Protein AF-A0A947ETS5-F1 (afdb_monomer_lite)

Foldseek 3Di:
DPDPPVVPPPPPPPPPPPPPPPV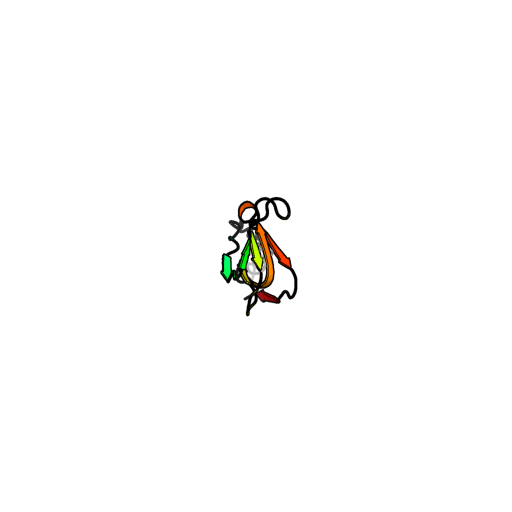PPQFAKAWPFFDDWDDDCVVQNQWIKGADDVAFTWIDGPQKIKTAGMWTANRVVSDIDGDHDIDMDHD

Sequence (91 aa):
MRTSIFTLSLCLLWSITYGQDSGQEGREINIVYGANFTKDEAKAPGASIFSKDARQVQFAHEGADLWCDVAIFYQKENRLQAIGNIRMKQG

pLDDT: mean 82.58, std 19.7, range [44.59, 98.19]

Secondary structure (DSSP, 8-state):
--SSSGGGSSTTS-------------PPPEEEE--EEE--TTTSTT-EEEE-SSS-EEEEETTEEEEESEEEEEGGGTEEEEESS-EEEE-

Radius of gyration: 24.38 Å; chains: 1; bounding box: 55×52×60 Å

Structure (mmCIF, N/CA/C/O backbone):
data_AF-A0A947ETS5-F1
#
_entry.id   AF-A0A947ETS5-F1
#
loop_
_atom_site.group_PDB
_atom_site.id
_atom_site.type_symbol
_atom_site.label_atom_id
_atom_site.label_alt_id
_atom_site.label_comp_id
_atom_site.label_asym_id
_atom_site.label_entity_id
_atom_site.label_seq_id
_atom_site.pdbx_PDB_ins_code
_atom_site.Cartn_x
_atom_site.Cartn_y
_atom_site.Cartn_z
_atom_site.occupancy
_atom_site.B_iso_or_equiv
_atom_site.auth_seq_id
_atom_site.auth_comp_id
_atom_site.auth_asym_id
_atom_site.auth_atom_id
_atom_site.pdbx_PDB_model_num
ATOM 1 N N . MET A 1 1 ? -41.270 35.207 49.279 1.00 50.28 1 MET A N 1
ATOM 2 C CA . MET A 1 1 ? -41.228 34.865 47.838 1.00 50.28 1 MET A CA 1
ATOM 3 C C . MET A 1 1 ? -40.366 35.884 47.094 1.00 50.28 1 MET A C 1
ATOM 5 O O . MET A 1 1 ? -40.908 36.788 46.475 1.00 50.28 1 MET A O 1
ATOM 9 N N . ARG A 1 2 ? -39.031 35.844 47.225 1.00 52.50 2 ARG A N 1
ATOM 10 C CA . ARG A 1 2 ? -38.165 36.814 46.522 1.00 52.50 2 ARG A CA 1
ATOM 11 C C . ARG A 1 2 ? -36.702 36.382 46.434 1.00 52.50 2 ARG A C 1
ATOM 13 O O . ARG A 1 2 ? -35.821 37.152 46.771 1.00 52.50 2 ARG A O 1
ATOM 20 N N . THR A 1 3 ? -36.442 35.147 46.026 1.00 44.94 3 THR A N 1
ATOM 21 C CA . THR A 1 3 ? -35.061 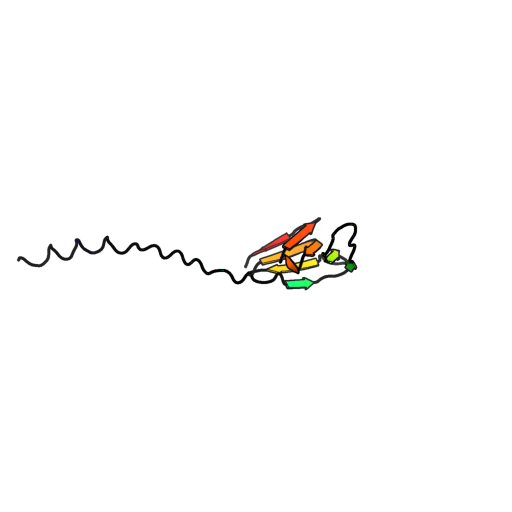34.691 45.757 1.00 44.94 3 THR A CA 1
ATOM 22 C C . THR A 1 3 ? -34.951 33.676 44.614 1.00 44.94 3 THR A C 1
ATOM 24 O O . THR A 1 3 ? -33.850 33.426 44.147 1.00 44.94 3 THR A O 1
ATOM 27 N N . SER A 1 4 ? -36.065 33.142 44.094 1.00 46.34 4 SER A N 1
ATOM 28 C CA . SER A 1 4 ? -36.040 32.020 43.135 1.00 46.34 4 SER A CA 1
ATOM 29 C C . SER A 1 4 ? -35.964 32.387 41.649 1.00 46.34 4 SER A C 1
ATOM 31 O O . SER A 1 4 ? -35.907 31.481 40.830 1.00 46.34 4 SER A O 1
ATOM 33 N N . ILE A 1 5 ? -35.986 33.670 41.269 1.00 51.28 5 ILE A N 1
ATOM 34 C CA . ILE A 1 5 ? -36.091 34.055 39.844 1.00 51.28 5 ILE A CA 1
ATOM 35 C C . ILE A 1 5 ? -34.727 34.442 39.239 1.00 51.28 5 ILE A C 1
ATOM 37 O O . ILE A 1 5 ? -34.548 34.370 38.029 1.00 51.28 5 ILE A O 1
ATOM 41 N N . PHE A 1 6 ? -33.719 34.766 40.058 1.00 44.59 6 PHE A N 1
ATOM 42 C CA . PHE A 1 6 ? -32.393 35.160 39.553 1.00 44.59 6 PHE A CA 1
ATOM 43 C C . PHE A 1 6 ? -31.458 33.989 39.221 1.00 44.59 6 PHE A C 1
ATOM 45 O O . PHE A 1 6 ? -30.446 34.184 38.554 1.00 44.59 6 PHE A O 1
ATOM 52 N N . THR A 1 7 ? -31.792 32.767 39.629 1.00 50.69 7 THR A N 1
ATOM 53 C CA . THR A 1 7 ? -30.937 31.586 39.440 1.00 50.69 7 THR A CA 1
ATOM 54 C C . THR A 1 7 ? -31.151 30.847 38.119 1.00 50.69 7 THR A C 1
ATOM 56 O O . THR A 1 7 ? -30.464 29.863 37.877 1.00 50.69 7 THR A O 1
ATOM 59 N N . LEU A 1 8 ? -32.055 31.309 37.244 1.00 48.19 8 LEU A N 1
ATOM 60 C CA . LEU A 1 8 ? -32.305 30.671 35.941 1.00 48.19 8 LEU A CA 1
ATOM 61 C C . LEU A 1 8 ? -31.622 31.385 34.756 1.00 48.19 8 LEU A C 1
ATOM 63 O O . LEU A 1 8 ? -31.639 30.876 33.642 1.00 48.19 8 LEU A O 1
ATOM 67 N N . SER A 1 9 ? -30.991 32.546 34.977 1.00 51.44 9 SER A N 1
ATOM 68 C CA . SER A 1 9 ? -30.401 33.355 33.895 1.00 51.44 9 SER A CA 1
ATOM 69 C C . SER A 1 9 ? -28.898 33.127 33.662 1.00 51.44 9 SER A C 1
ATOM 71 O O . SER A 1 9 ? -28.324 33.789 32.801 1.00 51.44 9 SER A O 1
ATOM 73 N N . LEU A 1 10 ? -28.243 32.218 34.396 1.00 49.50 10 LEU A N 1
ATOM 74 C CA . LEU A 1 10 ? -26.782 32.031 34.319 1.00 49.50 10 LEU A CA 1
ATOM 75 C C . LEU A 1 10 ? -26.338 30.735 33.609 1.00 49.50 10 LEU A C 1
ATOM 77 O O . LEU A 1 10 ? -25.146 30.510 33.434 1.00 49.50 10 LEU A O 1
ATOM 81 N N . CYS A 1 11 ? -27.262 29.895 33.136 1.00 48.53 11 CYS A N 1
ATOM 82 C CA . CYS A 1 11 ? -26.905 28.622 32.492 1.00 48.53 11 CYS A CA 1
ATOM 83 C C . CYS A 1 11 ? -26.545 28.726 30.997 1.00 48.53 11 CYS A C 1
ATOM 85 O O . CYS A 1 11 ? -26.202 27.712 30.398 1.00 48.53 11 CYS A O 1
ATOM 87 N N . LEU A 1 12 ? -26.597 29.915 30.381 1.00 50.88 12 LEU A N 1
ATOM 88 C CA . LEU A 1 12 ? -26.377 30.069 28.932 1.00 50.88 12 LEU A CA 1
ATOM 89 C C . LEU A 1 12 ? -24.938 30.422 28.508 1.00 50.88 12 LEU A C 1
ATOM 91 O O . LEU A 1 12 ? -24.684 30.565 27.317 1.00 50.88 12 LEU A O 1
ATOM 95 N N . LEU A 1 13 ? -23.986 30.560 29.438 1.00 52.12 13 LEU A N 1
ATOM 96 C CA . LEU A 1 13 ? -22.636 31.069 29.132 1.00 52.12 13 LEU A CA 1
ATOM 97 C C . LEU A 1 13 ? -21.520 30.010 29.083 1.00 52.12 13 LEU A C 1
ATOM 99 O O . LEU A 1 13 ? -20.352 30.371 28.992 1.00 52.12 13 LEU A O 1
ATOM 103 N N . TRP A 1 14 ? -21.844 28.715 29.084 1.00 45.88 14 TRP A N 1
ATOM 104 C CA . TRP A 1 14 ? -20.845 27.629 29.072 1.00 45.88 14 TRP A CA 1
ATOM 105 C C . TRP A 1 14 ? -20.930 26.700 27.857 1.00 45.88 14 TRP A C 1
ATOM 107 O O . TRP A 1 14 ? -20.652 25.511 27.948 1.00 45.88 14 TRP A O 1
ATOM 117 N N . SER A 1 15 ? -21.248 27.233 26.680 1.00 52.47 15 SER A N 1
ATOM 118 C CA . SER A 1 15 ? -20.913 26.533 25.431 1.00 52.47 15 SER A CA 1
ATOM 119 C C . SER A 1 15 ? -19.519 26.953 24.963 1.00 52.47 15 SER A C 1
ATOM 121 O O . SER A 1 15 ? -19.361 27.520 23.887 1.00 52.47 15 SER A O 1
ATOM 123 N N . ILE A 1 16 ? -18.496 26.718 25.794 1.00 61.44 16 ILE A N 1
ATOM 124 C CA . ILE A 1 16 ? -17.114 26.726 25.305 1.00 61.44 16 ILE A CA 1
ATOM 125 C C . ILE A 1 16 ? -16.952 25.416 24.544 1.00 61.44 16 ILE A C 1
ATOM 127 O O . ILE A 1 16 ? -16.804 24.344 25.129 1.00 61.44 16 ILE A O 1
ATOM 131 N N . THR A 1 17 ? -17.054 25.500 23.221 1.00 60.44 17 THR A N 1
ATOM 132 C CA . THR A 1 17 ? -16.691 24.414 22.319 1.00 60.44 17 THR A CA 1
ATOM 133 C C . THR A 1 17 ? -15.184 24.214 22.423 1.00 60.44 17 THR A C 1
ATOM 135 O O . THR A 1 17 ? -14.407 24.886 21.745 1.00 60.44 17 THR A O 1
ATOM 138 N N . TYR A 1 18 ? -14.753 23.310 23.298 1.00 60.59 18 TYR A N 1
ATOM 139 C CA . TYR A 1 18 ? -13.407 22.760 23.237 1.00 60.59 18 TYR A CA 1
ATOM 140 C C . TYR A 1 18 ? -13.348 21.851 22.010 1.00 60.59 18 TYR A C 1
ATOM 142 O O . TYR A 1 18 ? -13.646 20.661 22.082 1.00 60.59 18 TYR A O 1
ATOM 150 N N . GLY A 1 19 ? -13.011 22.427 20.855 1.00 56.28 19 GLY A N 1
ATOM 151 C CA . GLY A 1 19 ? -12.463 21.643 19.761 1.00 56.28 19 GLY A CA 1
ATOM 152 C C . GLY A 1 19 ? -11.140 21.079 20.256 1.00 56.28 19 GLY A C 1
ATOM 153 O O . GLY A 1 19 ? -10.164 21.817 20.372 1.00 56.28 19 GLY A O 1
ATOM 154 N N . GLN A 1 20 ? -11.128 19.804 20.643 1.00 58.22 20 GLN A N 1
ATOM 155 C CA . GLN A 1 20 ? -9.887 19.083 20.873 1.00 58.22 20 GLN A CA 1
ATOM 156 C C . GLN A 1 20 ? -9.192 18.962 19.520 1.00 58.22 20 GLN A C 1
ATOM 158 O O . GLN A 1 20 ? -9.443 18.025 18.768 1.00 58.22 20 GLN A O 1
ATOM 163 N N . ASP A 1 21 ? -8.324 19.919 19.210 1.00 51.16 21 ASP A N 1
ATOM 164 C CA . ASP A 1 21 ? -7.239 19.688 18.270 1.00 51.16 21 ASP A CA 1
ATOM 165 C C . ASP A 1 21 ? -6.254 18.762 18.990 1.00 51.16 21 ASP A C 1
ATOM 167 O O . ASP A 1 21 ? -5.280 19.184 19.618 1.00 51.16 21 ASP A O 1
ATOM 171 N N . SER A 1 22 ? -6.603 17.472 19.044 1.00 51.44 22 SER A N 1
ATOM 172 C CA . SER A 1 22 ? -5.622 16.448 19.349 1.00 51.44 22 SER A CA 1
ATOM 173 C C . SER A 1 22 ? -4.655 16.499 18.183 1.00 51.44 22 SER A C 1
ATOM 175 O O . SER A 1 22 ? -4.938 15.896 17.148 1.00 51.44 22 SER A O 1
ATOM 177 N N . GLY A 1 23 ? -3.572 17.265 18.336 1.00 45.22 23 GLY A N 1
ATOM 178 C CA . GLY A 1 23 ? -2.443 17.239 17.424 1.00 45.22 23 GLY A CA 1
ATOM 179 C C . GLY A 1 23 ? -2.100 15.778 17.202 1.00 45.22 23 GLY A C 1
ATOM 180 O O . GLY A 1 23 ? -1.584 15.112 18.100 1.00 45.22 23 GLY A O 1
ATOM 181 N N . GLN A 1 24 ? -2.532 15.248 16.061 1.00 50.22 24 GLN A N 1
ATOM 182 C CA . GLN A 1 24 ? -2.312 13.862 15.727 1.00 50.22 24 GLN A CA 1
ATOM 183 C C . GLN A 1 24 ? -0.807 13.772 15.513 1.00 50.22 24 GLN A C 1
ATOM 185 O O . GLN A 1 24 ? -0.297 14.245 14.498 1.00 50.22 24 GLN A O 1
ATOM 190 N N . GLU A 1 25 ? -0.076 13.214 16.480 1.00 58.03 25 GLU A N 1
ATOM 191 C CA . GLU A 1 25 ? 1.181 12.551 16.157 1.00 58.03 25 GLU A CA 1
ATOM 192 C C . GLU A 1 25 ? 0.827 11.601 15.014 1.00 58.03 25 GLU A C 1
ATOM 194 O O . GLU A 1 25 ? 0.077 10.645 15.224 1.00 58.03 25 GLU A O 1
ATOM 199 N N . GLY A 1 26 ? 1.200 11.972 13.784 1.00 65.38 26 GLY A N 1
ATOM 200 C CA . GLY A 1 26 ? 0.687 11.339 12.575 1.00 65.38 26 GLY A CA 1
ATOM 201 C C . GLY A 1 26 ? 0.959 9.848 12.654 1.00 65.38 26 GLY A C 1
ATOM 202 O O . GLY A 1 26 ? 2.111 9.429 12.561 1.00 65.38 26 GLY A O 1
ATOM 203 N N . ARG A 1 27 ? -0.085 9.054 12.901 1.00 83.31 27 ARG A N 1
ATOM 204 C CA . ARG A 1 27 ? 0.083 7.624 13.156 1.00 83.31 27 ARG A CA 1
ATOM 205 C C . ARG A 1 27 ? 0.674 6.985 11.902 1.00 83.31 27 ARG A C 1
ATOM 207 O O . ARG A 1 27 ? 0.226 7.264 10.796 1.00 83.31 27 ARG A O 1
ATOM 214 N N . GLU A 1 28 ? 1.704 6.161 12.032 1.00 91.81 28 GLU A N 1
ATOM 215 C CA . GLU A 1 28 ? 2.373 5.593 10.856 1.00 91.81 28 GLU A CA 1
ATOM 216 C C . GLU A 1 28 ? 1.455 4.589 10.134 1.00 91.81 28 GLU A C 1
ATOM 218 O O . GLU A 1 28 ? 0.649 3.888 10.754 1.00 91.81 28 GLU A O 1
ATOM 223 N N . ILE A 1 29 ? 1.541 4.538 8.807 1.00 94.56 29 ILE A N 1
ATOM 224 C CA . ILE A 1 29 ? 0.912 3.492 8.001 1.00 94.56 29 ILE A CA 1
ATOM 225 C C . ILE A 1 29 ? 1.683 2.190 8.227 1.00 94.56 29 ILE A C 1
ATOM 227 O O . ILE A 1 29 ? 2.866 2.084 7.909 1.00 94.56 29 ILE A O 1
ATOM 231 N N . ASN A 1 30 ? 0.991 1.171 8.727 1.00 94.81 30 ASN A N 1
ATOM 232 C CA . ASN A 1 30 ? 1.551 -0.150 8.956 1.00 94.81 30 ASN A CA 1
ATOM 233 C C . ASN A 1 30 ? 1.346 -1.064 7.742 1.00 94.81 30 ASN A C 1
ATOM 235 O O . ASN A 1 30 ? 0.265 -1.117 7.152 1.00 94.81 30 ASN A O 1
ATOM 239 N N . ILE A 1 31 ? 2.369 -1.846 7.406 1.00 95.81 31 ILE A N 1
ATOM 240 C CA . ILE A 1 31 ? 2.301 -2.865 6.356 1.00 95.81 31 ILE A CA 1
ATOM 241 C C . ILE A 1 31 ? 1.844 -4.169 7.011 1.00 95.81 31 ILE A C 1
ATOM 243 O O . ILE A 1 31 ? 2.602 -4.799 7.742 1.00 95.81 31 ILE A O 1
ATOM 247 N N . VAL A 1 32 ? 0.610 -4.594 6.745 1.00 96.75 32 VAL A N 1
ATOM 248 C CA . VAL A 1 32 ? 0.077 -5.859 7.281 1.00 96.75 32 VAL A CA 1
ATOM 249 C C . VAL A 1 32 ? 0.505 -7.032 6.403 1.00 96.75 32 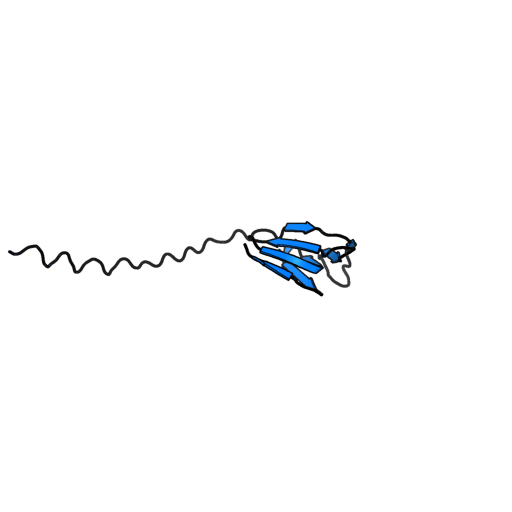VAL A C 1
ATOM 251 O O . VAL A 1 32 ? 0.853 -8.099 6.905 1.00 96.75 32 VAL A O 1
ATOM 254 N N . TYR A 1 33 ? 0.491 -6.839 5.082 1.00 97.00 33 TYR A N 1
ATOM 255 C CA . TYR A 1 33 ? 0.915 -7.853 4.123 1.00 97.00 33 TYR A CA 1
ATOM 256 C C . TYR A 1 33 ? 1.424 -7.216 2.826 1.00 97.00 33 TYR A C 1
ATOM 258 O O . TYR A 1 33 ? 0.652 -6.629 2.069 1.00 97.00 33 TYR A O 1
ATOM 266 N N . GLY A 1 34 ? 2.718 -7.364 2.548 1.00 88.12 34 GLY A N 1
ATOM 267 C CA . GLY A 1 34 ? 3.338 -6.991 1.278 1.00 88.12 34 GLY A CA 1
ATOM 268 C C . GLY A 1 34 ? 3.891 -8.243 0.611 1.00 88.12 34 GLY A C 1
ATOM 269 O O . GLY A 1 34 ? 4.891 -8.768 1.082 1.00 88.12 34 GLY A O 1
ATOM 270 N N . ALA A 1 35 ? 3.219 -8.742 -0.430 1.00 91.56 35 ALA A N 1
ATOM 271 C CA . ALA A 1 35 ? 3.626 -9.945 -1.154 1.00 91.56 35 ALA A CA 1
ATOM 272 C C . ALA A 1 35 ? 4.913 -9.702 -1.962 1.00 91.56 35 ALA A C 1
ATOM 274 O O . ALA A 1 35 ? 6.019 -9.848 -1.447 1.00 91.56 35 ALA A O 1
ATOM 275 N N . ASN A 1 36 ? 4.790 -9.284 -3.220 1.00 94.25 36 ASN A N 1
ATOM 276 C CA . ASN A 1 36 ? 5.946 -8.961 -4.048 1.00 94.25 36 ASN A CA 1
ATOM 277 C C . ASN A 1 36 ? 6.403 -7.530 -3.771 1.00 94.25 36 ASN A C 1
ATOM 279 O O . ASN A 1 36 ? 5.579 -6.617 -3.749 1.00 94.25 36 ASN A O 1
ATOM 283 N N . PHE A 1 37 ? 7.711 -7.327 -3.615 1.00 94.56 37 PHE A N 1
ATOM 284 C CA . PHE A 1 37 ? 8.316 -6.033 -3.300 1.00 94.56 37 PHE A CA 1
ATOM 285 C C . PHE A 1 37 ? 9.325 -5.613 -4.368 1.00 94.56 37 PHE A C 1
ATOM 287 O O . PHE A 1 37 ? 10.129 -6.415 -4.844 1.00 94.56 37 PHE A O 1
ATOM 294 N N . THR A 1 38 ? 9.309 -4.338 -4.745 1.00 95.38 38 THR A N 1
ATOM 295 C CA . THR A 1 38 ? 10.250 -3.753 -5.703 1.00 95.38 38 THR A CA 1
ATOM 296 C C . THR A 1 38 ? 10.535 -2.296 -5.349 1.00 95.38 38 THR A C 1
ATOM 298 O O . THR A 1 38 ? 9.672 -1.581 -4.842 1.00 95.38 38 THR A O 1
ATOM 301 N N . LYS A 1 39 ? 11.756 -1.843 -5.638 1.00 93.44 39 LYS A N 1
ATOM 302 C CA . LYS A 1 39 ? 12.154 -0.435 -5.573 1.00 93.44 39 LYS A CA 1
ATOM 303 C C . LYS A 1 39 ? 12.656 -0.004 -6.941 1.00 93.44 39 LYS A C 1
ATOM 305 O O . LYS A 1 39 ? 13.541 -0.647 -7.498 1.00 93.44 39 LYS A O 1
ATOM 310 N N . ASP A 1 40 ? 12.068 1.057 -7.471 1.00 93.31 40 ASP A N 1
ATOM 311 C CA . ASP A 1 40 ? 12.417 1.628 -8.769 1.00 93.31 40 ASP A CA 1
ATOM 312 C C . ASP A 1 40 ? 12.456 3.151 -8.618 1.00 93.31 40 ASP A C 1
ATOM 314 O O . ASP A 1 40 ? 11.423 3.816 -8.657 1.00 93.31 40 ASP A O 1
ATOM 318 N N . GLU A 1 41 ? 13.657 3.695 -8.411 1.00 92.19 41 GLU A N 1
ATOM 319 C CA . GLU A 1 41 ? 13.868 5.132 -8.192 1.00 92.19 41 GLU A CA 1
ATOM 320 C C . GLU A 1 41 ? 13.527 5.978 -9.429 1.00 92.19 41 GLU A C 1
ATOM 322 O O . GLU A 1 41 ? 13.244 7.166 -9.300 1.00 92.19 41 GLU A O 1
ATOM 327 N N . ALA A 1 42 ? 13.518 5.385 -10.629 1.00 93.94 42 ALA A N 1
ATOM 328 C CA . ALA A 1 42 ? 13.139 6.098 -11.845 1.00 93.94 42 ALA A CA 1
ATOM 329 C C . ALA A 1 42 ? 11.616 6.275 -11.948 1.00 93.94 42 ALA A C 1
ATOM 331 O O . ALA A 1 42 ? 11.150 7.290 -12.463 1.00 93.94 42 ALA A O 1
ATOM 332 N N . LYS A 1 43 ? 10.835 5.298 -11.465 1.00 89.94 43 LYS A N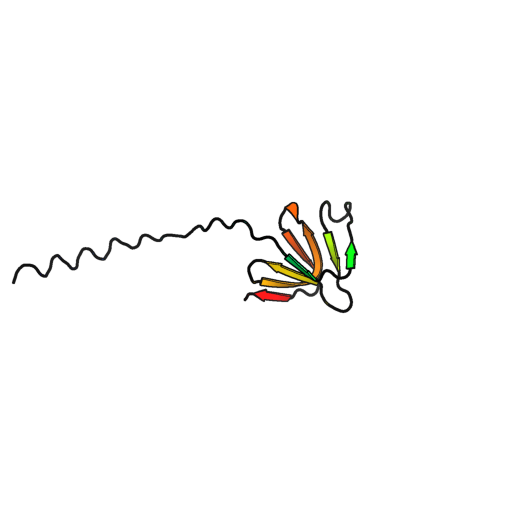 1
ATOM 333 C CA . LYS A 1 43 ? 9.361 5.343 -11.505 1.00 89.94 43 LYS A CA 1
ATOM 334 C C . LYS A 1 43 ? 8.732 5.938 -10.250 1.00 89.94 43 LYS A C 1
ATOM 336 O O . LYS A 1 43 ? 7.746 6.660 -10.356 1.00 89.94 43 LYS A O 1
ATOM 341 N N . ALA A 1 44 ? 9.257 5.603 -9.076 1.00 90.75 44 ALA A N 1
ATOM 342 C CA . ALA A 1 44 ? 8.717 6.015 -7.786 1.00 90.75 44 ALA A CA 1
ATOM 343 C C . ALA A 1 44 ? 9.872 6.331 -6.815 1.00 90.75 44 ALA A C 1
ATOM 345 O O . ALA A 1 44 ? 10.200 5.507 -5.955 1.00 90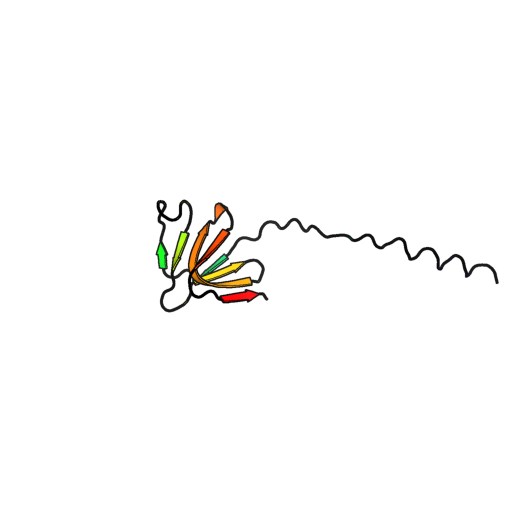.75 44 ALA A O 1
ATOM 346 N N . PRO A 1 45 ? 10.511 7.509 -6.957 1.00 93.88 45 PRO A N 1
ATOM 347 C CA . PRO A 1 45 ? 11.683 7.869 -6.167 1.00 93.88 45 PRO A CA 1
ATOM 348 C C . PRO A 1 45 ? 11.370 7.879 -4.672 1.00 93.88 45 PRO A C 1
ATOM 350 O O . PRO A 1 45 ? 10.378 8.465 -4.234 1.00 93.88 45 PRO A O 1
ATOM 353 N N . GLY A 1 46 ? 12.215 7.213 -3.887 1.00 93.12 46 GLY A N 1
ATOM 354 C CA . GLY A 1 46 ? 12.066 7.096 -2.438 1.00 93.12 46 GLY A CA 1
ATOM 355 C C . GLY A 1 46 ? 10.872 6.257 -1.962 1.00 93.12 46 GLY A C 1
ATOM 356 O O . GLY A 1 46 ? 10.585 6.260 -0.761 1.00 93.12 46 GLY A O 1
ATOM 357 N N . ALA A 1 47 ? 10.188 5.539 -2.856 1.00 96.75 47 ALA A N 1
ATOM 358 C CA . ALA A 1 47 ? 9.036 4.712 -2.519 1.00 96.75 47 ALA A CA 1
ATOM 359 C C . ALA A 1 47 ? 9.341 3.212 -2.551 1.00 96.75 47 ALA A C 1
ATOM 361 O O . ALA A 1 47 ? 10.233 2.725 -3.246 1.00 96.75 47 ALA A O 1
ATOM 362 N N . SER A 1 48 ? 8.533 2.462 -1.814 1.00 96.88 48 SER A N 1
ATOM 363 C CA . SER A 1 48 ? 8.476 1.005 -1.880 1.00 96.88 48 SER A CA 1
ATOM 364 C C . SER A 1 48 ? 7.245 0.577 -2.666 1.00 96.88 48 SER A C 1
ATOM 366 O O . SER A 1 48 ? 6.137 0.982 -2.325 1.00 96.88 48 SER A O 1
ATOM 368 N N . ILE A 1 49 ? 7.422 -0.236 -3.705 1.00 97.56 49 ILE A N 1
ATOM 369 C CA . ILE A 1 49 ? 6.323 -0.740 -4.531 1.00 97.56 49 ILE A CA 1
ATOM 370 C C . ILE A 1 49 ? 6.006 -2.168 -4.094 1.00 97.56 49 ILE A C 1
ATOM 372 O O . ILE A 1 49 ? 6.868 -3.044 -4.133 1.00 97.56 49 ILE A O 1
ATOM 376 N N . PHE A 1 50 ? 4.760 -2.406 -3.707 1.00 97.50 50 PHE A N 1
ATOM 377 C CA . PHE A 1 50 ? 4.228 -3.716 -3.359 1.00 97.50 50 PHE A CA 1
ATOM 378 C C . PHE A 1 50 ? 3.209 -4.150 -4.403 1.00 97.50 50 PHE A C 1
ATOM 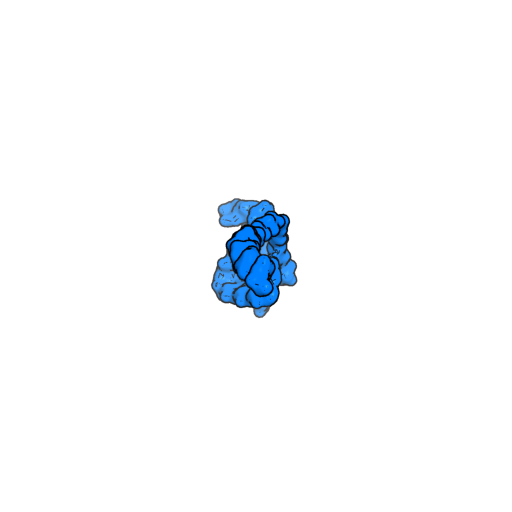380 O O . PHE A 1 50 ? 2.439 -3.325 -4.885 1.00 97.50 50 PHE A O 1
ATOM 387 N N . SER A 1 51 ? 3.165 -5.435 -4.737 1.00 97.31 51 SER A N 1
ATOM 388 C CA . SER A 1 51 ? 2.161 -5.992 -5.647 1.00 97.31 51 SER A CA 1
ATOM 389 C C . SER A 1 51 ? 1.624 -7.324 -5.140 1.00 97.31 51 SER A C 1
ATOM 391 O O . SER A 1 51 ? 2.325 -8.064 -4.449 1.00 97.31 51 SER A O 1
ATOM 393 N N . LYS A 1 52 ? 0.356 -7.600 -5.452 1.00 96.81 52 LYS A N 1
ATOM 394 C CA . LYS A 1 52 ? -0.353 -8.813 -5.049 1.00 96.81 52 LYS A CA 1
ATOM 395 C C . LYS A 1 52 ? 0.255 -10.069 -5.662 1.00 96.81 52 LYS A C 1
ATOM 397 O O . LYS A 1 52 ? 0.823 -10.036 -6.753 1.00 96.81 52 LYS A O 1
ATOM 402 N N . ASP A 1 53 ? 0.041 -11.180 -4.979 1.00 95.19 53 ASP A N 1
ATOM 403 C CA . ASP A 1 53 ? 0.289 -12.531 -5.469 1.00 95.19 53 ASP A CA 1
ATOM 404 C C . ASP A 1 53 ? -1.052 -13.289 -5.593 1.00 95.19 53 ASP A C 1
ATOM 406 O O . ASP A 1 53 ? -1.944 -12.854 -6.324 1.00 95.19 53 ASP A O 1
ATOM 410 N N . ALA A 1 54 ? -1.232 -14.392 -4.860 1.00 95.88 54 ALA A N 1
ATOM 411 C CA . ALA A 1 54 ? -2.518 -15.043 -4.646 1.00 95.88 54 ALA A CA 1
ATOM 412 C C . ALA A 1 54 ? -3.515 -14.170 -3.859 1.00 95.88 54 ALA A C 1
ATOM 414 O O . ALA A 1 54 ? -4.726 -14.364 -3.986 1.00 95.88 54 ALA A O 1
ATOM 415 N N . ARG A 1 55 ? -3.042 -13.211 -3.051 1.00 95.94 55 ARG A N 1
ATOM 416 C CA . ARG A 1 55 ? -3.897 -12.279 -2.303 1.00 95.94 55 ARG A CA 1
ATOM 417 C C . ARG A 1 55 ? -3.399 -10.839 -2.397 1.00 95.94 55 ARG A C 1
ATOM 419 O O . ARG A 1 55 ? -2.244 -10.559 -2.696 1.00 95.94 55 ARG A O 1
ATOM 426 N N . GLN A 1 56 ? -4.315 -9.912 -2.140 1.00 97.88 56 GLN A N 1
ATOM 427 C CA . GLN A 1 56 ? -4.045 -8.475 -2.170 1.00 97.88 56 GLN A CA 1
ATOM 428 C C . GLN A 1 56 ? -3.087 -8.047 -1.063 1.00 97.88 56 GLN A C 1
ATOM 430 O O . GLN A 1 56 ? -3.131 -8.604 0.037 1.00 97.88 56 GLN A O 1
ATOM 435 N N . VAL A 1 57 ? -2.284 -7.021 -1.347 1.00 97.81 57 VAL A N 1
ATOM 436 C CA . VAL A 1 57 ? -1.454 -6.366 -0.331 1.00 97.81 57 VAL A CA 1
ATOM 437 C C . VAL A 1 57 ? -2.352 -5.622 0.651 1.00 97.81 57 VAL A C 1
ATOM 439 O O . VAL A 1 57 ? -3.411 -5.136 0.253 1.00 97.81 57 VAL A O 1
ATOM 442 N N . GLN A 1 58 ? -1.956 -5.567 1.920 1.00 97.75 58 GLN A N 1
ATOM 443 C CA . GLN A 1 58 ? -2.744 -4.990 3.005 1.00 97.75 58 GLN A CA 1
ATOM 444 C C . GLN A 1 58 ? -1.925 -3.987 3.814 1.00 97.75 58 GLN A C 1
ATOM 446 O O . GLN A 1 58 ? -0.797 -4.276 4.221 1.00 97.75 58 GLN A O 1
ATOM 451 N N . PHE A 1 59 ? -2.540 -2.845 4.101 1.00 97.38 59 PHE A N 1
ATOM 452 C CA . PHE A 1 59 ? -2.005 -1.781 4.941 1.00 97.38 59 PHE A CA 1
ATOM 453 C C . PHE A 1 59 ? -3.039 -1.394 5.993 1.00 97.38 59 PHE A C 1
ATOM 455 O O . PHE A 1 59 ? -4.236 -1.498 5.737 1.00 97.38 59 PHE A O 1
ATOM 462 N N . ALA A 1 60 ? -2.574 -0.938 7.150 1.00 95.69 60 ALA A N 1
ATOM 463 C CA . ALA A 1 60 ? -3.422 -0.452 8.226 1.00 95.69 60 ALA A CA 1
ATOM 464 C C . ALA A 1 60 ? -2.984 0.947 8.664 1.00 95.69 60 ALA A C 1
ATOM 466 O O . ALA A 1 60 ? -1.792 1.218 8.785 1.00 95.69 60 ALA A O 1
ATOM 467 N N . HIS A 1 61 ? -3.939 1.835 8.913 1.00 94.00 61 HIS A N 1
ATOM 468 C CA . HIS A 1 61 ? -3.687 3.191 9.388 1.00 94.00 61 HIS A CA 1
ATOM 469 C C . HIS A 1 61 ? -4.910 3.697 10.158 1.00 94.00 61 HIS A C 1
ATOM 471 O O . HIS A 1 61 ? -6.017 3.683 9.634 1.00 94.00 61 HIS A O 1
ATOM 477 N N . GLU A 1 62 ? -4.723 4.105 11.414 1.00 91.12 62 GLU A N 1
ATOM 478 C CA . GLU A 1 62 ? -5.781 4.669 12.277 1.00 91.12 62 GLU A CA 1
ATOM 479 C C . GLU A 1 62 ? -7.074 3.833 12.400 1.00 91.12 62 GLU A C 1
ATOM 481 O O . GLU A 1 62 ? -8.175 4.378 12.388 1.00 91.12 62 GLU A O 1
ATOM 486 N N . GLY A 1 63 ? -6.969 2.505 12.509 1.00 90.00 63 GLY A N 1
ATOM 487 C CA . GLY A 1 63 ? -8.154 1.630 12.573 1.00 90.00 63 GLY A CA 1
ATOM 488 C C . GLY A 1 63 ? -8.831 1.397 11.216 1.00 90.00 63 GLY A C 1
ATOM 489 O O . GLY A 1 63 ? -9.840 0.702 11.127 1.00 90.00 63 GLY A O 1
ATOM 490 N N . ALA A 1 64 ? -8.262 1.925 10.131 1.00 94.44 64 ALA A N 1
ATOM 491 C CA . ALA A 1 64 ? -8.625 1.539 8.779 1.00 94.44 64 ALA A CA 1
ATOM 492 C C . ALA A 1 64 ? -7.675 0.462 8.249 1.00 94.44 64 ALA A C 1
ATOM 494 O O . ALA A 1 64 ? -6.457 0.606 8.320 1.00 94.44 64 ALA A O 1
ATOM 495 N N . ASP A 1 65 ? -8.244 -0.586 7.664 1.00 96.75 65 ASP A N 1
ATOM 496 C CA . ASP A 1 65 ? -7.555 -1.554 6.820 1.00 96.75 65 ASP A CA 1
ATOM 497 C C . ASP A 1 65 ? -7.802 -1.227 5.343 1.00 96.75 65 ASP A C 1
ATOM 499 O O . ASP A 1 65 ? -8.926 -0.936 4.924 1.00 96.75 65 ASP A O 1
ATOM 503 N N . LEU A 1 66 ? -6.759 -1.342 4.531 1.00 96.88 66 LEU A N 1
ATOM 504 C CA . LEU A 1 66 ? -6.770 -1.116 3.091 1.00 96.88 66 LEU A CA 1
ATOM 505 C C . LEU A 1 66 ? -6.143 -2.315 2.382 1.00 96.88 66 LEU A C 1
ATOM 507 O O . LEU A 1 66 ? -5.007 -2.683 2.666 1.00 96.88 66 LEU A O 1
ATOM 511 N N . TRP A 1 67 ? -6.853 -2.868 1.401 1.00 98.19 67 TRP A N 1
ATOM 512 C CA . TRP A 1 67 ? -6.369 -3.894 0.483 1.00 98.19 67 TRP A CA 1
ATOM 513 C C . TRP A 1 67 ? -6.299 -3.355 -0.941 1.00 98.19 67 TRP A C 1
ATOM 515 O O . TRP A 1 67 ? -7.226 -2.686 -1.399 1.00 98.19 67 TRP A O 1
ATOM 525 N N . CYS A 1 68 ? -5.231 -3.679 -1.669 1.00 97.88 68 CYS A N 1
ATOM 526 C CA . CYS A 1 68 ? -5.108 -3.318 -3.082 1.00 97.88 68 CYS A CA 1
ATOM 527 C C . CYS A 1 68 ? -4.256 -4.309 -3.886 1.00 97.88 68 CYS A C 1
ATOM 529 O O . CYS A 1 68 ? -3.650 -5.231 -3.338 1.00 97.88 68 CYS A O 1
ATOM 531 N N . ASP A 1 69 ? -4.248 -4.153 -5.211 1.00 98.06 69 ASP A N 1
ATOM 532 C CA . ASP A 1 69 ? -3.437 -4.999 -6.088 1.00 98.06 69 ASP A CA 1
ATOM 533 C C . ASP A 1 69 ? -1.983 -4.528 -6.138 1.00 98.06 69 ASP A C 1
ATOM 535 O O . ASP A 1 69 ? -1.079 -5.356 -6.174 1.00 98.06 69 ASP A O 1
ATOM 539 N N . VAL A 1 70 ? -1.756 -3.214 -6.138 1.00 97.50 70 VAL A N 1
ATOM 540 C CA . VAL A 1 70 ? -0.426 -2.600 -6.091 1.00 97.50 70 VAL A CA 1
ATOM 541 C C . VAL A 1 70 ? -0.457 -1.425 -5.119 1.00 97.50 70 VAL A C 1
ATOM 543 O O . VAL A 1 70 ? -1.404 -0.642 -5.133 1.00 97.50 70 VAL A O 1
ATOM 546 N N . ALA A 1 71 ? 0.586 -1.278 -4.307 1.00 97.88 71 ALA A N 1
ATOM 547 C CA . ALA A 1 71 ? 0.761 -0.153 -3.401 1.00 97.88 71 ALA A CA 1
ATOM 548 C C . ALA A 1 71 ? 2.123 0.512 -3.593 1.00 97.88 71 ALA A C 1
ATOM 550 O O . ALA A 1 71 ? 3.145 -0.166 -3.579 1.00 97.88 71 ALA A O 1
ATOM 551 N N . ILE A 1 72 ? 2.148 1.836 -3.719 1.00 97.75 72 ILE A N 1
ATOM 552 C CA . ILE A 1 72 ? 3.371 2.642 -3.717 1.00 97.75 72 ILE A CA 1
ATOM 553 C C . ILE A 1 72 ? 3.424 3.381 -2.383 1.00 97.75 72 ILE A C 1
ATOM 555 O O . ILE A 1 72 ? 2.621 4.277 -2.118 1.00 97.75 72 ILE A O 1
ATOM 559 N N . PHE A 1 73 ? 4.343 2.966 -1.519 1.00 97.44 73 PHE A N 1
ATOM 560 C CA . PHE A 1 73 ? 4.449 3.442 -0.149 1.00 97.44 73 PHE A CA 1
ATOM 561 C C . PHE A 1 73 ? 5.655 4.366 0.032 1.00 97.44 73 PHE A C 1
ATOM 563 O O . PHE A 1 73 ? 6.808 3.939 -0.068 1.00 97.44 73 PHE A O 1
ATOM 570 N N . TYR A 1 74 ? 5.374 5.632 0.329 1.00 96.44 74 TYR A N 1
ATOM 571 C CA . TYR A 1 74 ? 6.345 6.673 0.649 1.00 96.44 74 TYR A CA 1
ATOM 572 C C . TYR A 1 74 ? 6.442 6.805 2.168 1.00 96.44 74 TYR A C 1
ATOM 574 O O . TYR A 1 74 ? 5.762 7.631 2.776 1.00 96.44 74 TYR A O 1
ATOM 582 N N . GLN A 1 75 ? 7.291 5.984 2.787 1.00 92.62 75 GLN A N 1
ATOM 583 C CA . GLN A 1 75 ? 7.382 5.901 4.248 1.00 92.62 75 GLN A CA 1
ATOM 584 C C . GLN A 1 75 ? 7.755 7.243 4.900 1.00 92.62 75 GLN A C 1
ATOM 586 O O . GLN A 1 75 ? 7.140 7.637 5.882 1.00 92.62 75 GLN A O 1
ATOM 591 N N . LYS A 1 76 ? 8.703 7.992 4.316 1.00 91.81 76 LYS A N 1
ATOM 592 C CA . LYS A 1 76 ? 9.125 9.312 4.833 1.00 91.81 76 LYS A CA 1
ATOM 593 C C . LYS A 1 76 ? 7.992 10.335 4.888 1.00 91.81 76 LYS A C 1
ATOM 595 O O . LYS A 1 76 ? 8.018 11.237 5.713 1.00 91.81 76 LYS A O 1
ATOM 600 N N . GLU A 1 77 ? 7.040 10.206 3.976 1.00 93.81 77 GLU A N 1
ATOM 601 C CA . GLU A 1 77 ? 5.903 11.113 3.835 1.00 93.81 77 GLU A CA 1
ATOM 602 C C . GLU A 1 77 ? 4.646 10.532 4.491 1.00 93.81 77 GLU A C 1
ATOM 604 O O . GLU A 1 77 ? 3.584 11.141 4.408 1.00 93.81 77 GLU A O 1
ATOM 609 N N . ASN A 1 78 ? 4.754 9.340 5.095 1.00 93.31 78 ASN A N 1
ATOM 610 C CA . ASN A 1 78 ? 3.638 8.555 5.605 1.00 93.31 78 ASN A CA 1
ATOM 611 C C . ASN A 1 78 ? 2.466 8.489 4.604 1.00 93.31 78 ASN A C 1
ATOM 613 O O . ASN A 1 78 ? 1.301 8.635 4.967 1.00 93.31 78 ASN A O 1
ATOM 617 N N . ARG A 1 79 ? 2.784 8.326 3.310 1.00 94.25 79 ARG A N 1
ATOM 618 C CA . ARG A 1 79 ? 1.812 8.358 2.209 1.00 94.25 79 ARG A CA 1
ATOM 619 C C . ARG A 1 79 ? 1.780 7.029 1.480 1.00 94.25 79 ARG A C 1
ATOM 621 O O . ARG A 1 79 ? 2.813 6.501 1.074 1.00 94.25 79 ARG A O 1
ATOM 628 N N . LEU A 1 80 ? 0.574 6.552 1.207 1.00 95.50 80 LEU A N 1
ATOM 629 C CA . LEU A 1 80 ? 0.335 5.336 0.448 1.00 95.50 80 LEU A CA 1
ATOM 630 C C . LEU A 1 80 ? -0.535 5.633 -0.774 1.00 95.50 80 LEU A C 1
ATOM 632 O O . LEU A 1 80 ? -1.603 6.227 -0.655 1.00 95.50 80 LEU A O 1
ATOM 636 N N . GLN A 1 81 ? -0.086 5.200 -1.948 1.00 96.56 81 GLN A N 1
ATOM 637 C CA . GLN A 1 81 ? -0.895 5.192 -3.163 1.00 96.56 81 GLN A CA 1
ATOM 638 C C . GLN A 1 81 ? -1.325 3.758 -3.458 1.00 96.56 81 GLN A C 1
ATOM 640 O O . GLN A 1 81 ? -0.480 2.895 -3.681 1.00 96.56 81 GLN A O 1
ATOM 645 N N . ALA A 1 82 ? -2.630 3.508 -3.466 1.00 97.31 82 ALA A N 1
ATOM 646 C CA . ALA A 1 82 ? -3.208 2.210 -3.796 1.00 97.31 82 ALA A CA 1
ATOM 647 C C . ALA A 1 82 ? -3.699 2.194 -5.248 1.00 97.31 82 ALA A C 1
ATOM 649 O O . ALA A 1 82 ? -4.317 3.153 -5.708 1.00 97.31 82 ALA A O 1
ATOM 650 N N . ILE A 1 83 ? -3.428 1.108 -5.971 1.00 97.12 83 ILE A N 1
ATOM 651 C CA . ILE A 1 83 ? -3.738 0.955 -7.396 1.00 97.12 83 ILE A CA 1
ATOM 652 C C . ILE A 1 83 ? -4.399 -0.412 -7.636 1.00 97.12 83 ILE A C 1
ATOM 654 O O . ILE A 1 83 ? -4.043 -1.422 -7.020 1.00 97.12 83 ILE A O 1
ATOM 658 N N . GLY A 1 84 ? -5.359 -0.443 -8.564 1.00 97.00 84 GLY A N 1
ATOM 659 C CA . GLY A 1 84 ? -6.072 -1.647 -8.993 1.00 97.00 84 GLY A CA 1
ATOM 660 C C . GLY A 1 84 ? -7.366 -1.871 -8.213 1.00 97.00 84 GLY A C 1
ATOM 661 O O . GLY A 1 84 ? -8.104 -0.925 -7.947 1.00 97.00 84 GLY A O 1
ATOM 662 N N . ASN A 1 85 ? -7.664 -3.122 -7.860 1.00 97.31 85 ASN A N 1
ATOM 663 C CA . ASN A 1 85 ? -8.857 -3.444 -7.077 1.00 97.31 85 ASN A CA 1
ATOM 664 C C . ASN A 1 85 ? -8.679 -2.993 -5.621 1.00 97.31 85 ASN A C 1
ATOM 666 O O . ASN A 1 85 ? -8.037 -3.681 -4.835 1.00 97.31 85 ASN A O 1
ATOM 670 N N . ILE A 1 86 ? -9.233 -1.844 -5.245 1.00 97.50 86 ILE A N 1
ATOM 671 C CA . ILE A 1 86 ? -9.042 -1.263 -3.909 1.00 97.50 86 ILE A CA 1
ATOM 672 C C . ILE A 1 86 ? -10.238 -1.590 -3.010 1.00 97.50 86 ILE A C 1
ATOM 674 O O . ILE A 1 86 ? -11.389 -1.426 -3.410 1.00 97.50 86 ILE A O 1
ATOM 678 N N . ARG A 1 87 ? -9.969 -2.033 -1.779 1.00 97.00 87 ARG A N 1
ATOM 679 C CA . ARG A 1 87 ? -10.976 -2.247 -0.732 1.00 97.00 87 ARG A CA 1
ATOM 680 C C . ARG A 1 87 ? -10.503 -1.592 0.554 1.00 97.00 87 ARG A C 1
ATOM 682 O O . ARG A 1 87 ? -9.358 -1.785 0.934 1.00 97.00 87 ARG A O 1
ATOM 689 N N . MET A 1 88 ? -11.379 -0.866 1.235 1.00 95.56 88 MET A N 1
ATOM 690 C CA . MET A 1 88 ? -11.094 -0.309 2.557 1.00 95.56 88 MET A CA 1
ATOM 691 C C . MET A 1 88 ? -12.160 -0.720 3.556 1.00 95.56 88 MET A C 1
ATOM 693 O O . MET A 1 88 ? -13.330 -0.866 3.200 1.00 95.56 88 MET A O 1
ATOM 697 N N . LYS A 1 89 ? -11.747 -0.884 4.808 1.00 96.50 89 LYS A N 1
ATOM 698 C CA . LYS A 1 89 ? -12.623 -1.125 5.945 1.00 96.50 89 LYS A CA 1
ATOM 699 C C . LYS A 1 89 ? -12.147 -0.273 7.113 1.00 96.50 89 LYS A C 1
ATOM 701 O O . LYS A 1 89 ? -11.043 -0.473 7.593 1.00 96.50 89 LYS A O 1
ATOM 706 N N . GLN A 1 90 ? -12.993 0.642 7.566 1.00 92.25 90 GLN A N 1
ATOM 707 C CA . GLN A 1 90 ? -12.771 1.430 8.777 1.00 92.25 90 GLN A CA 1
ATOM 708 C C . GLN A 1 90 ? -13.482 0.754 9.956 1.00 92.25 90 GLN A C 1
ATOM 710 O O . GLN A 1 90 ? -14.611 0.279 9.779 1.00 92.25 90 GLN A O 1
ATOM 715 N N . GLY A 1 91 ? -12.827 0.671 11.118 1.00 72.62 91 GLY A N 1
ATOM 716 C CA . GLY A 1 91 ? -13.353 0.030 12.326 1.00 72.62 91 GLY A CA 1
ATOM 717 C C . GLY A 1 91 ? -12.896 0.705 13.606 1.00 72.62 91 GLY A C 1
ATOM 718 O O . GLY A 1 91 ? -11.696 1.036 13.700 1.00 72.62 91 GLY A O 1
#